Protein AF-A0A9D6WLL2-F1 (afdb_monomer_lite)

Radius of gyration: 16.17 Å; chains: 1; bounding box: 27×22×52 Å

pLDDT: mean 75.02, std 9.95, range [53.78, 90.31]

Secondary structure (DSSP, 8-state):
--HHHHHHHHHHHHHHHHHHHHHH--S--HHHHTT----------THHHHHHHHHHHHHHHHHHHHH-

Structure (mmCIF, N/CA/C/O backbone):
data_AF-A0A9D6WLL2-F1
#
_entry.id   AF-A0A9D6WLL2-F1
#
loop_
_atom_site.group_PDB
_atom_site.id
_atom_site.type_symbol
_atom_site.label_atom_id
_atom_site.label_alt_id
_atom_site.label_comp_id
_atom_site.label_asym_id
_atom_site.label_entity_id
_atom_site.label_seq_id
_atom_site.pdbx_PDB_ins_code
_atom_site.Cartn_x
_atom_site.Cartn_y
_atom_site.Cartn_z
_atom_site.occupancy
_atom_site.B_iso_or_equiv
_atom_site.auth_seq_id
_atom_site.auth_comp_id
_atom_site.auth_asym_id
_atom_site.auth_atom_id
_atom_site.pdbx_PDB_model_num
ATOM 1 N N . MET A 1 1 ? -12.690 1.254 24.155 1.00 53.78 1 MET A N 1
ATOM 2 C CA . MET A 1 1 ? -11.291 1.551 24.559 1.00 53.78 1 MET A CA 1
ATOM 3 C C . MET A 1 1 ? -10.258 1.218 23.468 1.00 53.78 1 MET A C 1
ATOM 5 O O . MET A 1 1 ? -9.151 1.726 23.539 1.00 53.78 1 MET A O 1
ATOM 9 N N . THR A 1 2 ? -10.606 0.466 22.416 1.00 63.22 2 THR A N 1
ATOM 10 C CA . THR A 1 2 ? -9.720 0.068 21.298 1.00 63.22 2 THR A CA 1
ATOM 11 C C . THR A 1 2 ? -9.696 0.939 20.017 1.00 63.22 2 THR A C 1
ATOM 13 O O . THR A 1 2 ? -8.781 0.731 19.221 1.00 63.22 2 THR A O 1
ATOM 16 N N . PRO A 1 3 ? -10.585 1.932 19.763 1.00 67.25 3 PRO A N 1
ATOM 17 C CA . PRO A 1 3 ? -10.676 2.550 18.428 1.00 67.25 3 PRO A CA 1
ATOM 18 C C . PRO A 1 3 ? -9.466 3.429 18.079 1.00 67.25 3 PRO A C 1
ATOM 20 O O . PRO A 1 3 ? -9.126 3.600 16.914 1.00 67.25 3 PRO A O 1
ATOM 23 N N . LYS A 1 4 ? -8.763 3.955 19.091 1.00 78.31 4 LYS A N 1
ATOM 24 C CA . LYS A 1 4 ? -7.573 4.797 18.891 1.00 78.31 4 LYS A CA 1
ATOM 25 C C . LYS A 1 4 ? -6.418 4.025 18.244 1.00 78.31 4 LYS A C 1
ATOM 27 O O . LYS A 1 4 ? -5.665 4.600 17.470 1.00 78.31 4 LYS A O 1
ATOM 32 N N . ILE A 1 5 ? -6.296 2.730 18.540 1.00 78.19 5 ILE A N 1
ATOM 33 C CA . ILE A 1 5 ? -5.235 1.869 18.002 1.00 78.19 5 ILE A CA 1
ATOM 34 C C . ILE A 1 5 ? -5.444 1.618 16.506 1.00 78.19 5 ILE A C 1
ATOM 36 O O . ILE A 1 5 ? -4.485 1.711 15.747 1.00 78.19 5 ILE A O 1
ATOM 40 N N . LEU A 1 6 ? -6.690 1.402 16.071 1.00 78.00 6 LEU A N 1
ATOM 41 C CA . LEU A 1 6 ? -7.026 1.245 14.652 1.00 78.00 6 LEU A CA 1
ATOM 42 C C . LEU A 1 6 ? -6.702 2.514 13.854 1.00 78.00 6 LEU A C 1
ATOM 44 O O . LEU A 1 6 ? -6.045 2.439 12.820 1.00 78.00 6 LEU A O 1
ATOM 48 N N . LEU A 1 7 ? -7.052 3.690 14.388 1.00 82.50 7 LEU A N 1
ATOM 49 C CA . LEU A 1 7 ? -6.739 4.975 13.751 1.00 82.50 7 LEU A CA 1
ATOM 50 C C . LEU A 1 7 ? -5.230 5.220 13.619 1.00 82.5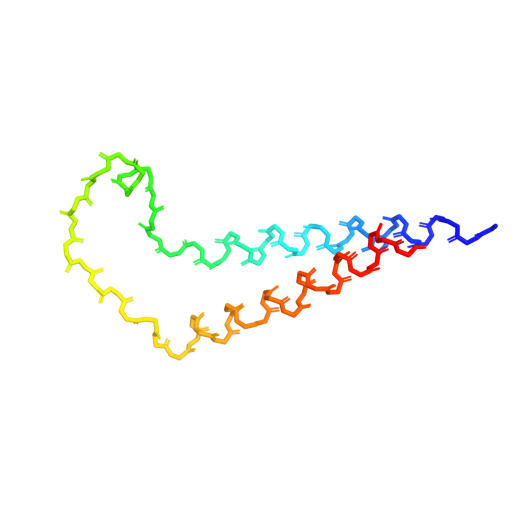0 7 LEU A C 1
ATOM 52 O O . LEU A 1 7 ? -4.777 5.702 12.582 1.00 82.50 7 LEU A O 1
ATOM 56 N N . ILE A 1 8 ? -4.442 4.870 14.641 1.00 85.69 8 ILE A N 1
ATOM 57 C CA . ILE A 1 8 ? -2.977 4.999 14.599 1.00 85.69 8 ILE A CA 1
ATOM 58 C C . ILE A 1 8 ? -2.383 4.052 13.548 1.00 85.69 8 ILE A C 1
ATOM 60 O O . ILE A 1 8 ? -1.558 4.478 12.740 1.00 85.69 8 ILE A O 1
ATOM 64 N N . ILE A 1 9 ? -2.823 2.789 13.513 1.00 82.69 9 ILE A N 1
ATOM 65 C CA . ILE A 1 9 ? -2.357 1.801 12.526 1.00 82.69 9 ILE A CA 1
ATOM 66 C C . ILE A 1 9 ? -2.708 2.253 11.106 1.00 82.69 9 ILE A C 1
ATOM 68 O O . ILE A 1 9 ? -1.875 2.151 10.201 1.00 82.69 9 ILE A O 1
ATOM 72 N N . GLN A 1 10 ? -3.909 2.795 10.909 1.00 80.50 10 GLN A N 1
ATOM 73 C CA . GLN A 1 10 ? -4.356 3.284 9.612 1.00 80.50 10 GLN A CA 1
ATOM 74 C C . GLN A 1 10 ? -3.586 4.528 9.165 1.00 80.50 10 GLN A C 1
ATOM 76 O O . GLN A 1 10 ? -3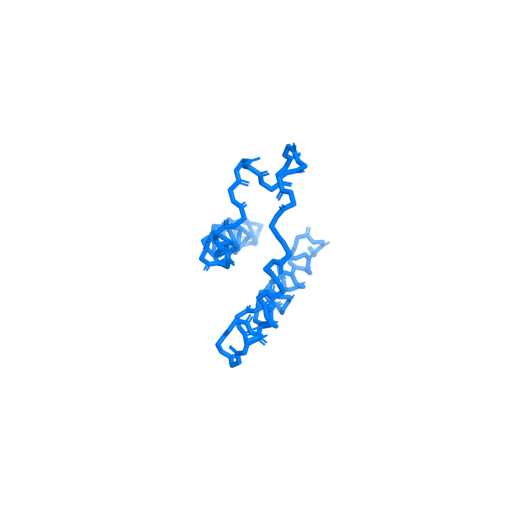.153 4.590 8.016 1.00 80.50 10 GLN A O 1
ATOM 81 N N . ALA A 1 11 ? -3.332 5.481 10.065 1.00 86.00 11 ALA A N 1
ATOM 82 C CA . ALA A 1 11 ? -2.528 6.663 9.758 1.00 86.00 11 ALA A CA 1
ATOM 83 C C . ALA A 1 11 ? -1.090 6.290 9.359 1.00 86.00 11 ALA A C 1
ATOM 85 O O . ALA A 1 11 ? -0.581 6.772 8.347 1.00 86.00 11 ALA A O 1
ATOM 86 N N . ILE A 1 12 ? -0.452 5.382 10.106 1.00 88.12 12 ILE A N 1
ATOM 87 C CA . ILE A 1 12 ? 0.908 4.910 9.803 1.00 88.12 12 ILE A CA 1
ATOM 88 C C . ILE A 1 12 ? 0.935 4.171 8.461 1.00 88.12 12 ILE A C 1
ATOM 90 O O . ILE A 1 12 ? 1.797 4.4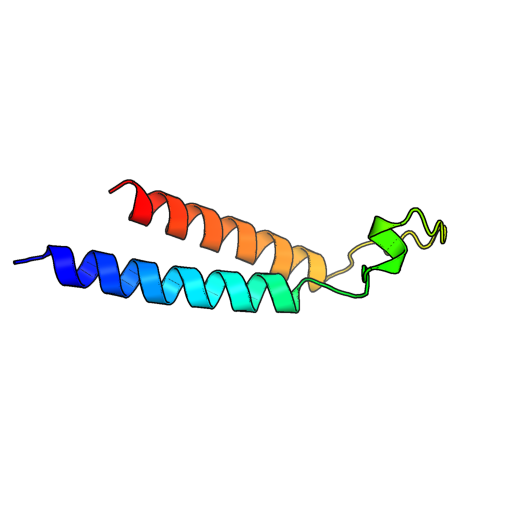35 7.624 1.00 88.12 12 ILE A O 1
ATOM 94 N N . SER A 1 13 ? -0.032 3.285 8.224 1.00 79.62 13 SER A N 1
ATOM 95 C CA . SER A 1 13 ? -0.121 2.506 6.985 1.00 79.62 13 SER A CA 1
ATOM 96 C C . SER A 1 13 ? -0.385 3.391 5.759 1.00 79.62 13 SER A C 1
ATOM 98 O O . SER A 1 13 ? 0.191 3.146 4.699 1.00 79.62 13 SER A O 1
ATOM 100 N N . ALA A 1 14 ? -1.183 4.458 5.902 1.00 83.75 14 ALA A N 1
ATOM 101 C CA . ALA A 1 14 ? -1.414 5.444 4.845 1.00 83.75 14 ALA A CA 1
ATOM 102 C C . ALA A 1 14 ? -0.124 6.181 4.462 1.00 83.75 14 ALA A C 1
ATOM 104 O O . ALA A 1 14 ? 0.213 6.270 3.282 1.00 83.75 14 ALA A O 1
ATOM 105 N N . ILE A 1 15 ? 0.629 6.671 5.453 1.00 90.31 15 ILE A N 1
ATOM 106 C CA . ILE A 1 15 ? 1.902 7.370 5.219 1.00 90.31 15 ILE A CA 1
ATOM 107 C C . ILE A 1 15 ? 2.898 6.434 4.527 1.00 90.31 15 ILE A C 1
ATOM 109 O O . ILE A 1 15 ? 3.545 6.818 3.552 1.00 90.31 15 ILE A O 1
ATOM 113 N N . LEU A 1 16 ? 2.989 5.188 4.993 1.00 83.88 16 LEU A N 1
ATOM 114 C CA . LEU A 1 16 ? 3.905 4.193 4.444 1.00 83.88 16 LEU A CA 1
ATOM 115 C C . LEU A 1 16 ? 3.547 3.835 2.993 1.00 83.88 16 LEU A C 1
ATOM 117 O O . LEU A 1 16 ? 4.439 3.738 2.152 1.00 83.88 16 LEU A O 1
ATOM 121 N N . LEU A 1 17 ? 2.253 3.737 2.668 1.00 83.38 17 LEU A N 1
ATOM 122 C CA . LEU A 1 17 ? 1.780 3.578 1.290 1.00 83.38 17 LEU A CA 1
ATOM 123 C C . LEU A 1 17 ? 2.169 4.751 0.400 1.00 83.38 17 LEU A C 1
ATOM 125 O O . LEU A 1 17 ? 2.680 4.528 -0.695 1.00 83.38 17 LEU A O 1
ATOM 129 N N . VAL A 1 18 ? 1.960 5.987 0.859 1.00 86.50 18 VAL A N 1
ATOM 130 C CA . VAL A 1 18 ? 2.319 7.186 0.089 1.00 86.50 18 VAL A CA 1
ATOM 131 C C . VAL A 1 18 ? 3.813 7.184 -0.229 1.00 86.50 18 VAL A C 1
ATOM 133 O O . VAL A 1 18 ? 4.191 7.332 -1.390 1.00 86.50 18 VAL A O 1
ATOM 136 N N . VAL A 1 19 ? 4.668 6.937 0.768 1.00 86.44 19 VAL A N 1
ATOM 137 C CA . VAL A 1 19 ? 6.126 6.871 0.577 1.00 86.44 19 VAL A CA 1
ATOM 138 C C . VAL A 1 19 ? 6.504 5.771 -0.417 1.00 86.44 19 VAL A C 1
ATOM 140 O O . VAL A 1 19 ? 7.269 6.011 -1.350 1.00 86.44 19 VAL A O 1
ATOM 143 N N . VAL A 1 20 ? 5.937 4.573 -0.265 1.00 82.25 20 VAL A N 1
ATOM 144 C CA . VAL A 1 20 ? 6.216 3.435 -1.150 1.00 82.25 20 VAL A CA 1
ATOM 145 C C . VAL A 1 20 ? 5.750 3.707 -2.587 1.00 82.25 20 VAL A C 1
ATOM 147 O O . VAL A 1 20 ? 6.451 3.339 -3.531 1.00 82.25 20 VAL A O 1
ATOM 150 N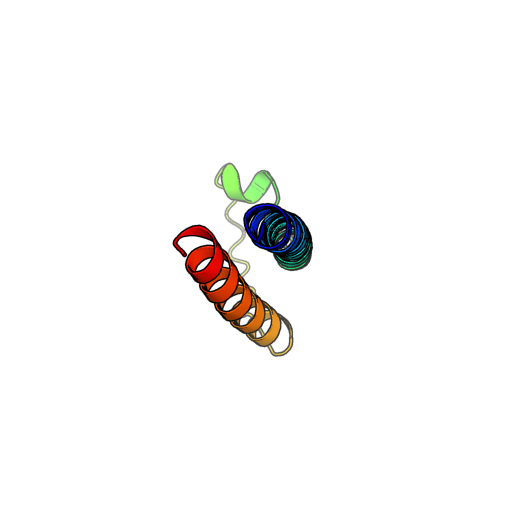 N . ILE A 1 21 ? 4.608 4.371 -2.787 1.00 83.06 21 ILE A N 1
ATOM 151 C CA . ILE A 1 21 ? 4.096 4.760 -4.113 1.00 83.06 21 ILE A CA 1
ATOM 152 C C . ILE A 1 21 ? 5.004 5.804 -4.768 1.00 83.06 21 ILE A C 1
ATOM 154 O O . ILE A 1 21 ? 5.337 5.668 -5.946 1.00 83.06 21 ILE A O 1
ATOM 158 N N . LEU A 1 22 ? 5.450 6.813 -4.016 1.00 82.25 22 LEU A N 1
ATOM 159 C CA . LEU A 1 22 ? 6.361 7.836 -4.533 1.00 82.25 22 LEU A CA 1
ATOM 160 C C . LEU A 1 22 ? 7.706 7.233 -4.957 1.00 82.25 22 LEU A C 1
ATOM 162 O O . LEU A 1 22 ? 8.208 7.553 -6.031 1.00 82.25 22 LEU A O 1
ATOM 166 N N . LEU A 1 23 ? 8.247 6.290 -4.179 1.00 79.81 23 LEU A N 1
ATOM 167 C CA . LEU A 1 23 ? 9.487 5.582 -4.523 1.00 79.81 23 LEU A CA 1
ATOM 168 C C . LEU A 1 23 ? 9.351 4.664 -5.753 1.00 79.81 23 LEU A C 1
ATOM 170 O O . LEU A 1 23 ? 10.355 4.333 -6.384 1.00 79.81 23 LEU A O 1
ATOM 174 N N . GLN A 1 24 ? 8.132 4.261 -6.125 1.00 74.44 24 GLN A N 1
ATOM 175 C CA . GLN A 1 24 ? 7.880 3.497 -7.353 1.00 74.44 24 GLN A CA 1
ATOM 176 C C . GLN A 1 24 ? 7.801 4.361 -8.611 1.00 74.44 24 GLN A C 1
ATOM 178 O O . GLN A 1 24 ? 7.918 3.819 -9.714 1.00 74.44 24 GLN A O 1
ATOM 183 N N . GLN A 1 25 ? 7.593 5.677 -8.487 1.00 68.31 25 GLN A N 1
ATOM 184 C CA . GLN A 1 25 ? 7.465 6.566 -9.640 1.00 68.31 25 GLN A CA 1
ATOM 185 C C . GLN A 1 25 ? 8.833 6.854 -10.265 1.00 68.31 25 GLN A C 1
ATOM 187 O O . GLN A 1 25 ? 9.462 7.884 -10.042 1.00 68.31 25 GLN A O 1
ATOM 192 N N . LYS A 1 26 ? 9.305 5.927 -11.098 1.00 65.19 26 LYS A N 1
ATOM 193 C CA . LYS A 1 26 ? 10.491 6.130 -11.931 1.00 65.19 26 LYS A CA 1
ATOM 194 C C . LYS A 1 26 ? 10.094 6.817 -13.239 1.00 65.19 26 LYS A C 1
ATOM 196 O O . LYS A 1 26 ? 9.666 6.168 -14.186 1.00 65.19 26 LYS A O 1
ATOM 201 N N . GLY A 1 27 ? 10.226 8.142 -13.282 1.00 59.91 27 GLY A N 1
ATOM 202 C CA . GLY A 1 27 ? 10.390 8.912 -14.526 1.00 59.91 27 GLY A CA 1
ATOM 203 C C . GLY A 1 27 ? 9.148 9.189 -15.383 1.00 59.91 27 GLY A C 1
ATOM 204 O O . GLY A 1 27 ? 9.255 9.947 -16.343 1.00 59.91 27 GLY A O 1
ATOM 205 N N . SER A 1 28 ? 7.967 8.666 -15.049 1.00 61.03 28 SER A N 1
ATOM 206 C CA . SER A 1 28 ? 6.710 9.053 -15.711 1.00 61.03 28 SER A CA 1
ATOM 207 C C . SER A 1 28 ? 6.183 10.374 -15.131 1.00 61.03 28 SER A C 1
ATOM 209 O O . SER A 1 28 ? 5.174 10.395 -14.433 1.00 61.03 28 SER A O 1
ATOM 211 N N . GLY A 1 29 ? 6.908 11.472 -15.361 1.00 68.69 29 GLY A N 1
ATOM 212 C CA . GLY A 1 29 ? 6.478 12.819 -14.970 1.00 68.69 29 GLY A CA 1
ATOM 213 C C . GLY A 1 29 ? 5.323 13.354 -15.830 1.00 68.69 29 GLY A C 1
ATOM 214 O O . GLY A 1 29 ? 4.790 12.649 -16.686 1.00 68.69 29 GLY A O 1
ATOM 215 N N . LEU A 1 30 ? 4.981 14.637 -15.647 1.00 63.00 30 LEU A N 1
ATOM 216 C CA . LEU A 1 30 ? 3.919 15.359 -16.377 1.00 63.00 30 LEU A CA 1
ATOM 217 C C . LEU A 1 30 ? 3.933 15.109 -17.902 1.00 63.00 30 LEU A C 1
ATOM 219 O O . LEU A 1 30 ? 2.874 14.970 -18.502 1.00 63.00 30 LEU A O 1
ATOM 223 N N . GLY A 1 31 ? 5.107 14.955 -18.525 1.00 67.56 31 GLY A N 1
ATOM 224 C CA . GLY A 1 31 ? 5.235 14.658 -19.961 1.00 67.56 31 GLY A CA 1
ATOM 225 C C . GLY A 1 31 ? 4.577 13.347 -20.424 1.00 67.56 31 GLY A C 1
ATOM 226 O O . GLY A 1 31 ? 4.117 13.274 -21.560 1.00 67.56 31 GLY A O 1
ATOM 227 N N . ALA A 1 32 ? 4.456 12.340 -19.551 1.00 65.88 32 ALA A N 1
ATOM 228 C CA . ALA A 1 32 ? 3.724 11.105 -19.846 1.00 65.88 32 ALA A CA 1
ATOM 229 C C . ALA A 1 32 ? 2.196 11.289 -19.753 1.00 65.88 32 ALA A C 1
ATOM 231 O O . ALA A 1 32 ? 1.454 10.630 -20.475 1.00 65.88 32 ALA A O 1
ATOM 232 N N . ALA A 1 33 ? 1.724 12.212 -18.905 1.00 68.50 33 ALA A N 1
ATOM 233 C CA . ALA A 1 33 ? 0.303 12.542 -18.763 1.00 68.50 33 ALA A CA 1
ATOM 234 C C . ALA A 1 33 ? -0.233 13.397 -19.929 1.00 68.50 33 ALA A C 1
ATOM 236 O O . ALA A 1 33 ? -1.426 13.363 -20.214 1.00 68.50 33 ALA A O 1
ATOM 237 N N . PHE A 1 34 ? 0.648 14.121 -20.629 1.00 76.50 34 PHE A N 1
ATOM 238 C CA . PHE A 1 34 ? 0.307 14.975 -21.776 1.00 76.50 34 PHE A CA 1
ATOM 239 C C . PHE A 1 34 ? 0.581 14.330 -23.149 1.00 76.50 34 PHE A C 1
ATOM 241 O O . PHE A 1 34 ? 0.695 15.034 -24.148 1.00 76.50 34 PHE A O 1
ATOM 248 N N . GLY A 1 35 ? 0.682 12.997 -23.230 1.00 69.06 35 GLY A N 1
ATOM 249 C CA . GLY A 1 35 ? 0.804 12.291 -24.514 1.00 69.06 35 GLY A CA 1
ATOM 250 C C . GLY A 1 35 ? 2.205 12.301 -25.136 1.00 69.06 35 GLY A C 1
ATOM 251 O O . GLY A 1 35 ? 2.344 12.029 -26.326 1.00 69.06 35 GLY A O 1
ATOM 252 N N . GLY A 1 36 ? 3.252 12.582 -24.350 1.00 66.56 36 GLY A N 1
ATOM 253 C CA . GLY A 1 36 ? 4.645 12.468 -24.775 1.00 66.56 36 GLY A CA 1
ATOM 254 C C . GLY A 1 36 ? 5.025 11.015 -25.047 1.00 66.56 36 GLY A C 1
ATOM 255 O O . GLY A 1 36 ? 5.562 10.326 -24.180 1.00 66.56 36 GLY A O 1
ATOM 256 N N . SER A 1 37 ? 4.749 10.539 -26.261 1.00 66.38 37 SER A N 1
ATOM 257 C CA . SER A 1 37 ? 5.248 9.261 -26.745 1.00 66.38 37 SER A CA 1
ATOM 258 C C . SER A 1 37 ? 6.767 9.337 -26.849 1.00 66.38 37 SER A C 1
ATOM 260 O O . SER A 1 37 ? 7.330 9.847 -27.816 1.00 66.38 37 SER A O 1
ATOM 262 N N . SER A 1 38 ? 7.448 8.782 -25.864 1.00 58.16 38 SER A N 1
ATOM 263 C CA . SER A 1 38 ? 8.703 8.117 -26.152 1.00 58.16 38 SER A CA 1
ATOM 264 C C . SER A 1 38 ? 8.404 6.636 -26.012 1.00 58.16 38 SER A C 1
ATOM 266 O O . SER A 1 38 ? 7.899 6.190 -24.984 1.00 58.16 38 SER A O 1
ATOM 268 N N . ASN A 1 39 ? 8.642 5.885 -27.084 1.00 55.47 39 ASN A N 1
ATOM 269 C CA . ASN A 1 39 ? 8.550 4.428 -27.154 1.00 55.47 39 ASN A CA 1
ATOM 270 C C . ASN A 1 39 ? 9.616 3.763 -26.257 1.00 55.47 39 ASN A C 1
ATOM 272 O O . ASN A 1 39 ? 10.346 2.870 -26.678 1.00 55.47 39 ASN A O 1
ATOM 276 N N . ILE A 1 40 ? 9.756 4.235 -25.019 1.00 58.38 40 ILE A N 1
ATOM 277 C CA . ILE A 1 40 ? 10.650 3.706 -24.008 1.00 58.38 40 ILE A CA 1
ATOM 278 C C . ILE A 1 40 ? 9.844 2.648 -23.273 1.00 58.38 40 ILE A C 1
ATOM 280 O O . ILE A 1 40 ? 9.239 2.881 -22.227 1.00 58.38 40 ILE A O 1
ATOM 284 N N . PHE A 1 41 ? 9.828 1.451 -23.851 1.00 55.22 41 PHE A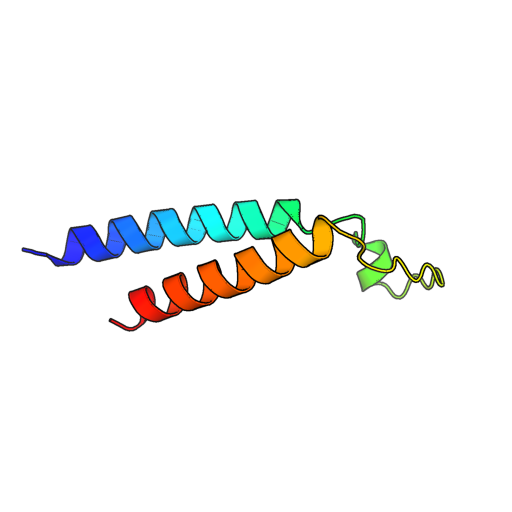 N 1
ATOM 285 C CA . PHE A 1 41 ? 9.420 0.248 -23.144 1.00 55.22 41 PHE A CA 1
ATOM 286 C C . PHE A 1 41 ? 10.456 -0.036 -22.049 1.00 55.22 41 PHE A C 1
ATOM 288 O O . PHE A 1 41 ? 11.345 -0.872 -22.205 1.00 55.22 41 PHE A O 1
ATOM 295 N N . SER A 1 42 ? 10.365 0.686 -20.928 1.00 59.91 42 SER A N 1
ATOM 296 C CA . SER A 1 42 ? 11.120 0.360 -19.723 1.00 59.91 42 SER A CA 1
ATOM 297 C C . SER A 1 42 ? 10.536 -0.930 -19.160 1.00 59.91 42 SER A C 1
ATOM 299 O O . SER A 1 42 ? 9.541 -0.951 -18.432 1.00 59.91 42 SER A O 1
ATOM 301 N N . THR A 1 43 ? 11.105 -2.053 -19.592 1.00 57.06 43 THR A N 1
ATOM 302 C CA . THR A 1 43 ? 10.763 -3.357 -19.041 1.00 57.06 43 THR A CA 1
ATOM 303 C C . THR A 1 43 ? 11.164 -3.340 -17.566 1.00 57.06 43 THR A C 1
ATOM 305 O O . THR A 1 43 ? 12.332 -3.148 -17.229 1.00 57.06 43 THR A O 1
ATOM 308 N N . ARG A 1 44 ? 10.189 -3.505 -16.664 1.00 58.91 44 ARG A N 1
ATOM 309 C CA . ARG A 1 44 ? 10.436 -3.533 -15.215 1.00 58.91 44 ARG A CA 1
ATOM 310 C C . ARG A 1 44 ? 11.283 -4.769 -14.882 1.00 58.91 44 ARG A C 1
ATOM 312 O O . ARG A 1 44 ? 10.747 -5.877 -14.826 1.00 58.91 44 ARG A O 1
ATOM 319 N N . ARG A 1 45 ? 12.598 -4.620 -14.674 1.00 70.81 45 ARG A N 1
ATOM 320 C CA . ARG A 1 45 ? 13.493 -5.736 -14.293 1.00 70.81 45 ARG A CA 1
ATOM 321 C C . ARG A 1 45 ? 13.804 -5.707 -12.797 1.00 70.81 45 ARG A C 1
ATOM 323 O O . ARG A 1 45 ? 14.057 -4.652 -12.226 1.00 70.81 45 ARG A O 1
ATOM 330 N N . GLY A 1 46 ? 13.821 -6.889 -12.178 1.00 71.12 46 GLY A N 1
ATOM 331 C CA . GLY A 1 46 ? 14.326 -7.107 -10.818 1.00 71.12 46 GLY A CA 1
ATOM 332 C C . GLY A 1 46 ? 13.574 -6.329 -9.735 1.00 71.12 46 GLY A C 1
ATOM 333 O O . GLY A 1 46 ? 12.463 -6.697 -9.355 1.00 71.12 46 GLY A O 1
ATOM 334 N N . ILE A 1 47 ? 14.203 -5.263 -9.241 1.00 68.19 47 ILE A N 1
ATOM 335 C CA . ILE A 1 47 ? 13.801 -4.503 -8.048 1.00 68.19 47 ILE A CA 1
ATOM 336 C C . ILE A 1 47 ? 12.426 -3.848 -8.225 1.00 68.19 47 ILE A C 1
ATOM 338 O O . ILE A 1 47 ? 11.606 -3.905 -7.311 1.00 68.19 47 ILE A O 1
ATOM 342 N N . ASP A 1 48 ? 12.117 -3.326 -9.415 1.00 70.19 48 ASP A N 1
ATOM 343 C CA . ASP A 1 48 ? 10.843 -2.633 -9.672 1.00 70.19 48 ASP A CA 1
ATOM 344 C C . ASP A 1 48 ? 9.636 -3.574 -9.603 1.00 70.19 48 ASP A C 1
ATOM 346 O O . ASP A 1 48 ? 8.547 -3.190 -9.176 1.00 70.19 48 ASP A O 1
ATOM 350 N N . LYS A 1 49 ? 9.821 -4.842 -9.988 1.00 74.81 49 LYS A N 1
ATOM 351 C CA . LYS A 1 49 ? 8.766 -5.861 -9.914 1.00 74.81 49 LYS A CA 1
ATOM 352 C C . LYS A 1 49 ? 8.526 -6.305 -8.471 1.00 74.81 49 LYS A C 1
ATOM 354 O O . LYS A 1 49 ? 7.381 -6.553 -8.094 1.00 74.81 49 LYS A O 1
ATOM 359 N N . THR A 1 50 ? 9.586 -6.386 -7.669 1.00 79.94 50 THR A N 1
ATOM 360 C CA . THR A 1 50 ? 9.499 -6.715 -6.241 1.00 79.94 50 THR A CA 1
ATOM 361 C C . THR A 1 50 ? 8.836 -5.587 -5.454 1.00 79.94 50 THR A C 1
ATOM 363 O O . THR A 1 50 ? 7.907 -5.856 -4.698 1.00 79.94 50 THR A O 1
ATOM 366 N N . LEU A 1 51 ? 9.226 -4.329 -5.693 1.00 78.81 51 LEU A N 1
ATOM 367 C CA . LEU A 1 51 ? 8.612 -3.157 -5.056 1.00 78.81 51 LEU A CA 1
ATOM 368 C C . LEU A 1 51 ? 7.120 -3.038 -5.398 1.00 78.81 51 LEU A C 1
ATOM 370 O O . LEU A 1 51 ? 6.293 -2.795 -4.520 1.00 78.81 51 LEU A O 1
ATOM 374 N N . PHE A 1 52 ? 6.757 -3.301 -6.656 1.00 80.81 52 PHE A N 1
ATOM 375 C CA . PHE A 1 52 ? 5.360 -3.304 -7.088 1.00 80.81 52 PHE A CA 1
ATOM 376 C C . PHE A 1 52 ? 4.528 -4.369 -6.358 1.00 80.81 52 PHE A C 1
ATOM 378 O O . PHE A 1 52 ? 3.449 -4.081 -5.846 1.00 80.81 52 PHE A O 1
ATOM 385 N N . ARG A 1 53 ? 5.053 -5.597 -6.238 1.00 83.75 53 ARG A N 1
ATOM 386 C CA . ARG A 1 53 ? 4.390 -6.675 -5.485 1.00 83.75 53 ARG A CA 1
ATOM 387 C C . ARG A 1 53 ? 4.273 -6.353 -3.996 1.00 83.75 53 ARG A C 1
ATOM 389 O O . ARG A 1 53 ? 3.216 -6.586 -3.421 1.00 83.75 53 ARG A O 1
ATOM 396 N N . ALA A 1 54 ? 5.317 -5.786 -3.392 1.00 81.94 54 ALA A N 1
ATOM 397 C CA . ALA A 1 54 ? 5.299 -5.374 -1.989 1.00 81.94 54 ALA A CA 1
ATOM 398 C C . ALA A 1 54 ? 4.205 -4.329 -1.723 1.00 81.94 54 ALA A C 1
ATOM 400 O O . ALA A 1 54 ? 3.451 -4.445 -0.764 1.00 81.94 54 ALA A O 1
ATOM 401 N N . THR A 1 55 ? 4.053 -3.361 -2.625 1.00 84.56 55 THR A N 1
ATOM 402 C CA . THR A 1 55 ? 3.017 -2.320 -2.531 1.00 84.56 55 THR A CA 1
ATOM 403 C C . THR A 1 55 ? 1.615 -2.892 -2.588 1.00 84.56 55 THR A C 1
ATOM 405 O O . THR A 1 55 ? 0.762 -2.467 -1.820 1.00 84.56 55 THR A O 1
ATOM 408 N N . ILE A 1 56 ? 1.376 -3.877 -3.458 1.00 85.44 56 ILE A N 1
ATOM 409 C CA . ILE A 1 56 ? 0.077 -4.556 -3.536 1.00 85.44 56 ILE A CA 1
ATOM 410 C C . ILE A 1 56 ? -0.250 -5.231 -2.200 1.00 85.44 56 ILE A C 1
ATOM 412 O O . ILE A 1 56 ? -1.360 -5.077 -1.701 1.00 85.44 56 ILE A O 1
ATOM 416 N N . VAL A 1 57 ? 0.714 -5.923 -1.586 1.00 87.75 57 VAL A N 1
ATOM 417 C CA . VAL A 1 57 ? 0.516 -6.570 -0.277 1.00 87.75 57 VAL A CA 1
ATOM 418 C C . VAL A 1 57 ? 0.204 -5.535 0.807 1.00 87.75 57 VAL A C 1
ATOM 420 O O . VAL A 1 57 ? -0.760 -5.699 1.551 1.00 87.75 57 VAL A O 1
ATOM 423 N N . ILE A 1 58 ? 0.969 -4.440 0.864 1.00 81.50 58 ILE A N 1
ATOM 424 C CA . ILE A 1 58 ? 0.753 -3.356 1.834 1.00 81.50 58 ILE A CA 1
ATOM 425 C C . ILE A 1 58 ? -0.615 -2.689 1.611 1.00 81.50 58 ILE A C 1
ATOM 427 O O . ILE A 1 58 ? -1.318 -2.398 2.576 1.00 81.50 58 ILE A O 1
ATOM 431 N N . ALA A 1 59 ? -1.030 -2.495 0.357 1.00 84.56 59 ALA A N 1
ATOM 432 C CA . ALA A 1 59 ? -2.329 -1.920 0.016 1.00 84.56 59 ALA A CA 1
ATOM 433 C C . ALA A 1 59 ? -3.488 -2.810 0.478 1.00 84.56 59 ALA A C 1
ATOM 435 O O . ALA A 1 59 ? -4.439 -2.311 1.072 1.00 84.56 59 ALA A O 1
ATOM 436 N N . VAL A 1 60 ? -3.397 -4.125 0.266 1.00 89.31 60 VAL A N 1
ATOM 437 C CA . VAL A 1 60 ? -4.418 -5.076 0.734 1.00 89.31 60 VAL A CA 1
ATOM 438 C C . VAL A 1 60 ? -4.541 -5.044 2.258 1.00 89.31 60 VAL A C 1
ATOM 440 O O . VAL A 1 60 ? -5.655 -5.017 2.773 1.00 89.31 60 VAL A O 1
ATOM 443 N N . ILE A 1 61 ? -3.420 -4.980 2.984 1.00 81.56 61 ILE A N 1
ATOM 444 C CA . ILE A 1 61 ? -3.426 -4.858 4.450 1.00 81.56 61 ILE A CA 1
ATOM 445 C C . ILE A 1 61 ? -4.066 -3.533 4.883 1.00 81.56 61 ILE A C 1
ATOM 447 O O . ILE A 1 61 ? -4.913 -3.532 5.771 1.00 81.56 61 ILE A O 1
ATOM 451 N N . PHE A 1 62 ? -3.714 -2.418 4.235 1.00 81.62 62 PHE A N 1
ATOM 452 C CA . PHE A 1 62 ? -4.299 -1.108 4.528 1.00 81.62 62 PHE A CA 1
ATOM 453 C C . PHE A 1 62 ? -5.819 -1.099 4.354 1.00 81.62 62 PHE A C 1
ATOM 455 O O . PHE A 1 62 ? -6.534 -0.676 5.258 1.00 81.62 62 PHE A O 1
ATOM 462 N N . PHE A 1 63 ? -6.320 -1.597 3.220 1.00 83.25 63 PHE A N 1
ATOM 463 C CA . PHE A 1 63 ? -7.759 -1.669 2.971 1.00 83.25 63 PHE A CA 1
ATOM 464 C C . PHE A 1 63 ? -8.460 -2.660 3.904 1.00 83.25 63 PHE A C 1
ATOM 466 O O . PHE A 1 63 ? -9.564 -2.379 4.356 1.00 83.25 63 PHE A O 1
ATOM 473 N N . GLY A 1 64 ? -7.818 -3.782 4.242 1.00 84.50 64 GLY A N 1
ATOM 474 C CA . GLY A 1 64 ? -8.348 -4.739 5.213 1.00 84.50 64 GLY A CA 1
ATOM 475 C C . GLY A 1 64 ? -8.518 -4.133 6.608 1.00 84.50 64 GLY A C 1
ATOM 476 O O . GLY A 1 64 ? -9.555 -4.326 7.231 1.00 84.50 64 GLY A O 1
ATOM 477 N N . VAL A 1 65 ? -7.539 -3.349 7.073 1.00 79.94 65 VAL A N 1
ATOM 478 C CA . VAL A 1 65 ? -7.627 -2.616 8.350 1.00 79.94 65 VAL A CA 1
ATOM 479 C C . VAL A 1 65 ? -8.638 -1.471 8.276 1.00 79.94 65 VAL A C 1
ATOM 481 O O . VAL A 1 65 ? -9.298 -1.196 9.265 1.00 79.94 65 VAL A O 1
ATOM 484 N N . ALA A 1 66 ? -8.785 -0.821 7.120 1.00 77.50 66 ALA A N 1
ATOM 485 C CA . ALA A 1 66 ? -9.728 0.282 6.941 1.00 77.50 66 ALA A CA 1
ATOM 486 C C . ALA A 1 66 ? -11.206 -0.145 6.975 1.00 77.50 66 ALA A C 1
ATOM 488 O O . ALA A 1 66 ? -12.069 0.688 7.241 1.00 77.50 66 ALA A O 1
ATOM 489 N N . VAL A 1 67 ? -11.497 -1.405 6.640 1.00 79.25 67 VAL A N 1
ATOM 490 C CA . VAL A 1 67 ? -12.862 -1.961 6.615 1.00 79.25 67 VAL A 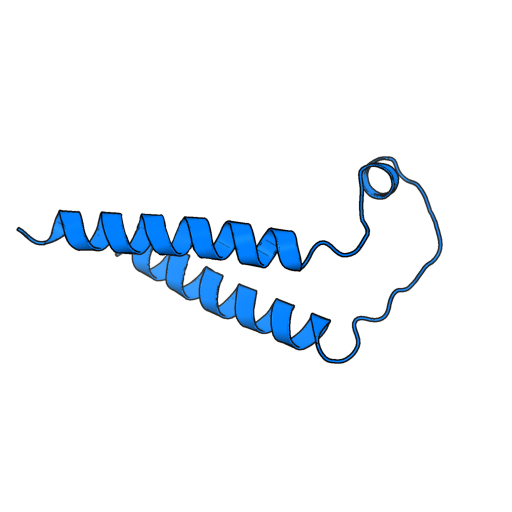CA 1
ATOM 491 C C . VAL A 1 67 ? -13.240 -2.632 7.945 1.00 79.25 67 VAL A C 1
ATOM 493 O O . VAL A 1 67 ? -14.431 -2.784 8.216 1.00 79.25 67 VAL A O 1
ATOM 496 N N . ALA A 1 68 ? -12.253 -3.033 8.753 1.00 70.62 68 ALA A N 1
ATOM 497 C CA . ALA A 1 68 ? -12.438 -3.657 10.067 1.00 70.62 68 ALA A CA 1
ATOM 498 C C . ALA A 1 68 ? -12.775 -2.634 11.165 1.00 70.62 68 ALA A C 1
ATOM 500 O O . ALA A 1 68 ? -13.622 -2.973 12.025 1.00 70.62 68 ALA A O 1
#

Foldseek 3Di:
DPPVVLVVVLVVLVVVLVVLVVVLPDPCPPCVVVPNDDVPPPPDDDPSVVSVVVSVVSVVVSVVSVVD

Sequence (68 aa):
MTPKILLIIQAISAILLVVVILLQQKGSGLGAAFGGSSNIFSTRRGIDKTLFRATIVIAVIFFGVAVA